Protein AF-A0A969J067-F1 (afdb_monomer)

Mean predicted aligned error: 9.71 Å

pLDDT: mean 77.67, std 13.44, range [38.97, 92.38]

Radius of gyration: 18.09 Å; Cα contacts (8 Å, |Δi|>4): 118; chains: 1; bounding box: 42×33×44 Å

Structure (mmCIF, N/CA/C/O backbone):
data_AF-A0A969J067-F1
#
_entry.id   AF-A0A969J067-F1
#
loop_
_atom_site.group_PDB
_atom_site.id
_atom_site.type_symbol
_atom_site.label_atom_id
_atom_site.label_alt_id
_atom_site.label_comp_id
_atom_site.label_asym_id
_atom_site.label_entity_id
_atom_site.label_seq_id
_atom_site.pdbx_PDB_ins_code
_atom_site.Cartn_x
_atom_site.Cartn_y
_atom_site.Cartn_z
_atom_site.occupancy
_atom_site.B_iso_or_equiv
_atom_site.auth_seq_id
_atom_site.auth_comp_id
_atom_site.auth_asym_id
_atom_site.auth_atom_id
_atom_site.pdbx_PDB_model_num
ATOM 1 N N . MET A 1 1 ? -6.610 -6.134 19.483 1.00 38.97 1 MET A N 1
ATOM 2 C CA . MET A 1 1 ? -5.702 -5.116 18.894 1.00 38.97 1 MET A CA 1
ATOM 3 C C . MET A 1 1 ? -4.651 -5.746 17.961 1.00 38.97 1 MET A C 1
ATOM 5 O O . MET A 1 1 ? -3.486 -5.380 18.015 1.00 38.97 1 MET A O 1
ATOM 9 N N . ALA A 1 2 ? -5.045 -6.680 17.086 1.00 40.66 2 ALA A N 1
ATOM 10 C CA . ALA A 1 2 ? -4.183 -7.232 16.025 1.00 40.66 2 ALA A CA 1
ATOM 11 C C . ALA A 1 2 ? -4.715 -6.904 14.611 1.00 40.66 2 ALA A C 1
ATOM 13 O O . ALA A 1 2 ? -3.969 -6.991 13.638 1.00 40.66 2 ALA A O 1
ATOM 14 N N . SER A 1 3 ? -5.971 -6.447 14.520 1.00 51.94 3 SER A N 1
ATOM 15 C CA . SER A 1 3 ? -6.693 -6.082 13.296 1.00 51.94 3 SER A CA 1
ATOM 16 C C . SER A 1 3 ? -6.077 -4.899 12.526 1.00 51.94 3 SER A C 1
ATOM 18 O O . SER A 1 3 ? -6.197 -4.835 11.308 1.00 51.94 3 SER A O 1
ATOM 20 N N . SER A 1 4 ? -5.294 -4.023 13.174 1.00 72.38 4 SER A N 1
ATOM 21 C CA . SER A 1 4 ? -4.800 -2.780 12.553 1.00 72.38 4 SER A CA 1
ATOM 22 C C . SER A 1 4 ? -3.612 -2.927 11.590 1.00 72.38 4 SER A C 1
ATOM 24 O O . SER A 1 4 ? -3.395 -2.046 10.759 1.00 72.38 4 SER A O 1
ATOM 26 N N . LEU A 1 5 ? -2.810 -3.999 11.658 1.00 87.06 5 LEU A N 1
ATOM 27 C CA . LEU A 1 5 ? -1.565 -4.075 10.874 1.00 87.06 5 LEU A CA 1
ATOM 28 C C . LEU A 1 5 ? -1.839 -4.233 9.373 1.00 87.06 5 LEU A C 1
ATOM 30 O O . LEU A 1 5 ? -1.300 -3.480 8.562 1.00 87.06 5 LEU A O 1
ATOM 34 N N . TYR A 1 6 ? -2.637 -5.232 8.993 1.00 90.50 6 TYR A N 1
ATOM 35 C CA . TYR A 1 6 ? -2.898 -5.517 7.582 1.00 90.50 6 TYR A CA 1
ATOM 36 C C . TYR A 1 6 ? -3.808 -4.471 6.947 1.00 90.50 6 TYR A C 1
ATOM 38 O O . TYR A 1 6 ? -3.572 -4.105 5.801 1.00 90.50 6 TYR A O 1
ATOM 46 N N . GLN A 1 7 ? -4.740 -3.895 7.708 1.00 90.31 7 GLN A N 1
ATOM 47 C CA . GLN A 1 7 ? -5.528 -2.742 7.271 1.00 90.31 7 GLN A CA 1
ATOM 48 C C . GLN A 1 7 ? -4.633 -1.527 6.975 1.00 90.31 7 GLN A C 1
ATOM 50 O O . GLN A 1 7 ? -4.765 -0.921 5.915 1.00 90.31 7 GLN A O 1
ATOM 55 N N . ARG A 1 8 ? -3.641 -1.222 7.829 1.00 90.19 8 ARG A N 1
ATOM 56 C CA . ARG A 1 8 ? -2.641 -0.167 7.560 1.00 90.19 8 ARG A CA 1
ATOM 57 C C . ARG A 1 8 ? -1.767 -0.473 6.346 1.00 90.19 8 ARG A C 1
ATOM 59 O O . ARG A 1 8 ? -1.506 0.424 5.550 1.00 90.19 8 ARG A O 1
ATOM 66 N N . LYS A 1 9 ? -1.321 -1.725 6.181 1.00 90.75 9 LYS A N 1
ATOM 67 C CA . LYS A 1 9 ? -0.549 -2.155 4.999 1.00 90.75 9 LYS A CA 1
ATOM 68 C C . LYS A 1 9 ? -1.357 -2.007 3.712 1.00 90.75 9 LYS A C 1
ATOM 70 O O . LYS A 1 9 ? -0.833 -1.506 2.723 1.00 90.75 9 LYS A O 1
ATOM 75 N N . LEU A 1 10 ? -2.616 -2.433 3.735 1.00 90.31 10 LEU A N 1
ATOM 76 C CA . LEU A 1 10 ? -3.529 -2.339 2.603 1.00 90.31 10 LEU A CA 1
ATOM 77 C C . LEU A 1 10 ? -3.852 -0.876 2.273 1.00 90.31 10 LEU A C 1
ATOM 79 O O . LEU A 1 10 ? -3.786 -0.491 1.111 1.00 90.31 10 LEU A O 1
ATOM 83 N N . TYR A 1 11 ? -4.099 -0.047 3.291 1.00 90.88 11 TYR A N 1
ATOM 84 C CA . TYR A 1 11 ? -4.272 1.397 3.131 1.00 90.88 11 TYR A CA 1
ATOM 85 C C . TYR A 1 11 ? -3.049 2.029 2.466 1.00 90.88 11 TYR A C 1
ATOM 87 O O . TYR A 1 11 ? -3.180 2.670 1.430 1.00 90.88 11 TYR A O 1
ATOM 95 N N . ALA A 1 12 ? -1.848 1.774 2.993 1.00 89.69 12 ALA A N 1
ATOM 96 C CA . ALA A 1 12 ? -0.598 2.295 2.439 1.00 89.69 12 ALA A CA 1
ATOM 97 C C . ALA A 1 12 ? -0.348 1.851 0.985 1.00 89.69 12 ALA A C 1
ATOM 99 O O . ALA A 1 12 ? 0.200 2.618 0.198 1.00 89.69 12 ALA A O 1
ATOM 100 N N . LEU A 1 13 ? -0.755 0.628 0.626 1.00 88.12 13 LEU A N 1
ATOM 101 C CA . LEU A 1 13 ? -0.627 0.094 -0.731 1.00 88.12 13 LEU A CA 1
ATOM 102 C C . LEU A 1 13 ? -1.584 0.781 -1.722 1.00 88.12 13 LEU A C 1
ATOM 104 O O . LEU A 1 13 ? -1.207 1.020 -2.868 1.00 88.12 13 LEU A O 1
ATOM 108 N N . LEU A 1 14 ? -2.817 1.075 -1.300 1.00 86.62 14 LEU A N 1
ATOM 109 C CA . LEU A 1 14 ? -3.885 1.559 -2.183 1.00 86.62 14 LEU A CA 1
ATOM 110 C C . LEU A 1 14 ? -4.012 3.092 -2.225 1.00 86.62 14 LEU A C 1
ATOM 112 O O . LEU A 1 14 ? -4.423 3.632 -3.255 1.00 86.62 14 LEU A O 1
ATOM 116 N N . GLN A 1 15 ? -3.637 3.794 -1.152 1.00 85.06 15 GLN A N 1
ATOM 117 C CA . GLN A 1 15 ? -3.774 5.251 -1.000 1.00 85.06 15 GLN A CA 1
ATOM 118 C C . GLN A 1 15 ? -3.172 6.064 -2.168 1.00 85.06 15 GLN A C 1
ATOM 120 O O . GLN A 1 15 ? -3.835 6.998 -2.613 1.00 85.06 15 GLN A O 1
ATOM 125 N N . PRO A 1 16 ? -1.992 5.744 -2.736 1.00 74.94 16 PRO A N 1
ATOM 126 C CA . PRO A 1 16 ? -1.387 6.606 -3.758 1.00 74.94 16 PRO A CA 1
ATOM 127 C C . PRO A 1 16 ? -2.055 6.538 -5.138 1.00 74.94 16 PRO A C 1
ATOM 129 O O . PRO A 1 16 ? -1.866 7.439 -5.954 1.00 74.94 16 PRO A O 1
ATOM 132 N N . HIS A 1 17 ? -2.802 5.467 -5.425 1.00 68.06 17 HIS A N 1
ATOM 133 C CA . HIS A 1 17 ? -3.237 5.154 -6.792 1.00 68.06 17 HIS A CA 1
ATOM 134 C C . HIS A 1 17 ? -4.731 4.846 -6.923 1.00 68.06 17 HIS A C 1
ATOM 136 O O . HIS A 1 17 ? -5.297 5.110 -7.977 1.00 68.06 17 HIS A O 1
ATOM 142 N N . ASN A 1 18 ? -5.384 4.326 -5.877 1.00 71.75 18 ASN A N 1
ATOM 143 C CA . ASN A 1 18 ? -6.732 3.759 -5.970 1.00 71.75 18 ASN A CA 1
ATOM 144 C C . ASN A 1 18 ? -7.594 4.079 -4.734 1.00 71.75 18 ASN A C 1
ATOM 146 O O . ASN A 1 18 ? -8.186 3.187 -4.125 1.00 71.75 18 ASN A O 1
ATOM 150 N N . HIS A 1 19 ? -7.722 5.365 -4.379 1.00 73.12 19 HIS A N 1
ATOM 151 C CA . HIS A 1 19 ? -8.595 5.824 -3.276 1.00 73.12 19 HIS A CA 1
ATOM 152 C C . HIS A 1 19 ? -10.037 5.314 -3.385 1.00 73.12 19 HIS A C 1
ATOM 154 O O . HIS A 1 19 ? -10.680 5.028 -2.380 1.00 73.12 19 HIS A O 1
ATOM 160 N N . GLN A 1 20 ? -10.543 5.152 -4.609 1.00 76.88 20 GLN A N 1
ATOM 161 C CA . GLN A 1 20 ? -11.899 4.659 -4.852 1.00 76.88 20 GLN A CA 1
ATOM 162 C C . GLN A 1 20 ? -12.114 3.216 -4.375 1.00 76.88 20 GLN A C 1
ATOM 164 O O . GLN A 1 20 ? -13.243 2.864 -4.040 1.00 76.88 20 GLN A O 1
ATOM 169 N N . TRP A 1 21 ? -11.065 2.390 -4.332 1.00 81.44 21 TRP A N 1
ATOM 170 C CA . TRP A 1 21 ? -11.162 0.993 -3.901 1.00 81.44 21 TRP A CA 1
ATOM 171 C C . TRP A 1 21 ? -11.215 0.854 -2.383 1.00 81.44 21 TRP A C 1
ATOM 173 O O . TRP A 1 21 ? -11.807 -0.098 -1.890 1.00 81.44 21 TRP A O 1
ATOM 183 N N . LEU A 1 22 ? -10.670 1.816 -1.631 1.00 85.12 22 LEU A N 1
ATOM 184 C CA . LEU A 1 22 ? -10.691 1.786 -0.166 1.00 85.12 22 LEU A CA 1
ATOM 185 C C . LEU A 1 22 ? -12.121 1.723 0.386 1.00 85.12 22 LEU A C 1
ATOM 187 O O . LEU A 1 22 ? -12.386 0.974 1.317 1.00 85.12 22 LEU A O 1
ATOM 191 N N . ASN A 1 23 ? -13.056 2.445 -0.236 1.00 83.75 23 ASN A N 1
ATOM 192 C CA . ASN A 1 23 ? -14.463 2.464 0.178 1.00 83.75 23 ASN A CA 1
ATOM 193 C C . ASN A 1 23 ? -15.265 1.230 -0.267 1.00 83.75 23 ASN A C 1
ATOM 195 O O . ASN A 1 23 ? -16.431 1.112 0.095 1.00 83.75 23 ASN A O 1
ATOM 199 N N . GLN A 1 24 ? -14.679 0.351 -1.082 1.00 86.12 24 GLN A N 1
ATOM 200 C CA . GLN A 1 24 ? -15.369 -0.805 -1.660 1.00 86.12 24 GLN A CA 1
ATOM 201 C C . GLN A 1 24 ? -15.023 -2.117 -0.949 1.00 86.12 24 GLN A C 1
ATOM 203 O O . GLN A 1 24 ? -15.637 -3.128 -1.251 1.00 86.12 24 GLN A O 1
ATOM 208 N N . LEU A 1 25 ? -14.045 -2.127 -0.038 1.00 88.50 25 LEU A N 1
ATOM 209 C CA . LEU A 1 25 ? -13.564 -3.345 0.614 1.00 88.50 25 LEU A CA 1
ATOM 210 C C . LEU A 1 25 ? -14.162 -3.492 2.018 1.00 88.50 25 LEU A C 1
ATOM 212 O O . LEU A 1 25 ? -13.899 -2.674 2.905 1.00 88.50 25 LEU A O 1
ATOM 216 N N . ASP A 1 26 ? -14.893 -4.582 2.242 1.00 89.06 26 ASP A N 1
ATOM 217 C CA . ASP A 1 26 ? -15.556 -4.876 3.516 1.00 89.06 26 ASP A CA 1
ATOM 218 C C . ASP A 1 26 ? -14.556 -5.150 4.656 1.00 89.06 26 ASP A C 1
ATOM 220 O O . ASP A 1 26 ? -14.887 -4.963 5.825 1.00 89.06 26 ASP A O 1
ATOM 224 N N . CYS A 1 27 ? -13.294 -5.489 4.353 1.00 88.31 27 CYS A N 1
ATOM 225 C CA . CYS A 1 27 ? -12.235 -5.666 5.358 1.00 88.31 27 CYS A CA 1
ATOM 226 C C . CYS A 1 27 ? -11.843 -4.388 6.128 1.00 88.31 27 CYS A C 1
ATOM 228 O O . CYS A 1 27 ? -11.021 -4.454 7.048 1.00 88.31 27 CYS A O 1
ATOM 230 N N . PHE A 1 28 ? -12.373 -3.221 5.746 1.00 89.12 28 PHE A N 1
ATOM 231 C CA . PHE A 1 28 ? -12.233 -1.969 6.501 1.00 89.12 28 PHE A CA 1
ATOM 232 C C . PHE A 1 28 ? -13.407 -1.688 7.452 1.00 89.12 28 PHE A C 1
ATOM 234 O O . PHE A 1 28 ? -13.378 -0.695 8.183 1.00 89.12 28 PHE A O 1
ATOM 241 N N . GLN A 1 29 ? -14.429 -2.540 7.479 1.00 85.31 29 GLN A N 1
ATOM 242 C CA . GLN A 1 29 ? -15.459 -2.481 8.513 1.00 85.31 29 GLN A CA 1
ATOM 243 C C . GLN A 1 29 ? -14.892 -3.022 9.837 1.00 85.31 29 GLN A C 1
ATOM 245 O O . GLN A 1 29 ? -14.066 -3.939 9.844 1.00 85.31 29 GLN A O 1
ATOM 250 N N . ASP A 1 30 ? -15.297 -2.439 10.965 1.00 69.38 30 ASP A N 1
ATOM 251 C CA . ASP A 1 30 ? -14.886 -2.900 12.293 1.00 69.38 30 ASP A CA 1
ATOM 252 C C . ASP A 1 30 ? -15.469 -4.296 12.568 1.00 69.38 30 ASP A C 1
ATOM 254 O O . ASP A 1 30 ? -16.673 -4.532 12.438 1.00 69.38 30 ASP A O 1
ATOM 258 N N . GLU A 1 31 ? -14.605 -5.225 12.986 1.00 64.81 31 GLU A N 1
ATOM 259 C CA . GLU A 1 31 ? -14.957 -6.608 13.332 1.00 64.81 31 GLU A CA 1
ATOM 260 C C . GLU A 1 31 ? -16.041 -6.690 14.422 1.00 64.81 31 GLU A C 1
ATOM 262 O O . GLU A 1 31 ? -16.802 -7.659 14.467 1.00 64.81 31 GLU A O 1
ATOM 267 N N . ASN A 1 32 ? -16.130 -5.678 15.292 1.00 66.38 32 ASN A N 1
ATOM 268 C CA . ASN A 1 32 ? -17.067 -5.640 16.418 1.00 66.38 32 ASN A CA 1
ATOM 269 C C . ASN A 1 32 ? -18.358 -4.877 16.107 1.00 66.38 32 ASN A C 1
ATOM 271 O O . ASN A 1 32 ? -19.347 -5.033 16.825 1.00 66.38 32 ASN A O 1
ATOM 275 N N . ASN A 1 33 ? -18.359 -4.047 15.063 1.00 66.94 33 ASN A N 1
ATOM 276 C CA . ASN A 1 33 ? -19.523 -3.277 14.650 1.00 66.94 33 ASN A CA 1
ATOM 277 C C . ASN A 1 33 ? -19.414 -2.914 13.164 1.00 66.94 33 ASN A C 1
ATOM 279 O O . ASN A 1 33 ? -18.727 -1.961 12.796 1.00 66.94 33 ASN A O 1
ATOM 283 N N . ARG A 1 34 ? -20.160 -3.648 12.328 1.00 62.62 34 ARG A N 1
ATOM 284 C CA . ARG A 1 34 ? -20.183 -3.478 10.866 1.00 62.62 34 ARG A CA 1
ATOM 285 C C . ARG A 1 34 ? -20.634 -2.087 10.404 1.00 62.62 34 ARG A C 1
ATOM 287 O O . ARG A 1 34 ? -20.344 -1.716 9.273 1.00 62.62 34 ARG A O 1
ATOM 294 N N . ASP A 1 35 ? -21.275 -1.303 11.274 1.00 60.88 35 ASP A N 1
ATOM 295 C CA . ASP A 1 35 ? -21.670 0.080 10.973 1.00 60.88 35 ASP A CA 1
ATOM 296 C C . ASP A 1 35 ? -20.520 1.089 11.160 1.00 60.88 35 ASP A C 1
ATOM 298 O O . ASP A 1 35 ? -20.645 2.262 10.802 1.00 60.88 35 ASP A O 1
ATOM 302 N N . THR A 1 36 ? -19.383 0.655 11.711 1.00 72.06 36 THR A N 1
ATOM 303 C CA . THR A 1 36 ? -18.201 1.496 11.942 1.00 72.06 36 THR A CA 1
ATOM 304 C C . THR A 1 36 ? -17.118 1.178 10.923 1.00 72.06 36 THR A C 1
ATOM 306 O O . THR A 1 36 ? -16.660 0.046 10.804 1.00 72.06 36 THR A O 1
ATOM 309 N N . ASN A 1 37 ? -16.687 2.202 10.192 1.00 81.81 37 ASN A N 1
ATOM 310 C CA . ASN A 1 37 ? -15.623 2.113 9.200 1.00 81.81 37 ASN A CA 1
ATOM 311 C C . ASN A 1 37 ? -14.304 2.617 9.810 1.00 81.81 37 ASN A C 1
ATOM 313 O O . ASN A 1 37 ? -14.279 3.703 10.390 1.00 81.81 37 ASN A O 1
ATOM 317 N N . ILE A 1 38 ? -13.214 1.857 9.661 1.00 87.12 38 ILE A N 1
ATOM 318 C CA . ILE A 1 38 ? -11.893 2.208 10.209 1.00 87.12 38 ILE A CA 1
ATOM 319 C C . ILE A 1 38 ? -11.096 3.184 9.324 1.00 87.12 38 ILE A C 1
ATOM 321 O O . ILE A 1 38 ? -10.067 3.710 9.750 1.00 87.12 38 ILE A O 1
ATOM 325 N N . LEU A 1 39 ? -11.554 3.478 8.103 1.00 88.56 39 LEU A N 1
ATOM 326 C CA . LEU A 1 39 ? -10.865 4.384 7.174 1.00 88.56 39 LEU A CA 1
ATOM 327 C C . LEU A 1 39 ? -10.521 5.762 7.772 1.00 88.56 39 LEU A C 1
ATOM 329 O O . LEU A 1 39 ? -9.393 6.201 7.555 1.00 88.56 39 LEU A O 1
ATOM 333 N N . PRO A 1 40 ? -11.387 6.440 8.557 1.00 88.94 40 PRO A N 1
ATOM 334 C CA . PRO A 1 40 ? -11.020 7.705 9.197 1.00 88.94 40 PRO A CA 1
ATOM 335 C C . PRO A 1 40 ? -9.865 7.559 10.196 1.00 88.94 40 PRO A C 1
ATOM 337 O O . PRO A 1 40 ? -9.016 8.442 10.297 1.00 88.94 40 PRO A O 1
ATOM 340 N N . GLU A 1 41 ? -9.797 6.443 10.929 1.00 88.38 41 GLU A N 1
ATOM 341 C CA . GLU A 1 41 ? -8.673 6.162 11.830 1.00 88.38 41 GLU A CA 1
ATOM 342 C C . GLU A 1 41 ? -7.381 5.933 11.038 1.00 88.38 41 GLU A C 1
ATOM 344 O O . GLU A 1 41 ? -6.321 6.430 11.420 1.00 88.38 41 GLU A O 1
ATOM 349 N N . LEU A 1 42 ? -7.464 5.218 9.914 1.00 89.12 42 LEU A N 1
ATOM 350 C CA . LEU A 1 42 ? -6.322 4.967 9.035 1.00 89.12 42 LEU A CA 1
ATOM 351 C C . LEU A 1 42 ? -5.823 6.243 8.356 1.00 89.12 42 LEU A C 1
ATOM 353 O O . LEU A 1 42 ? -4.611 6.439 8.274 1.00 89.12 42 LEU A O 1
ATOM 357 N N . ASP A 1 43 ? -6.723 7.124 7.922 1.00 89.38 43 ASP A N 1
ATOM 358 C CA . ASP A 1 43 ? -6.348 8.415 7.351 1.00 89.38 43 ASP A CA 1
ATOM 359 C C . ASP A 1 43 ? -5.690 9.315 8.403 1.00 89.38 43 ASP A C 1
ATOM 361 O O . ASP A 1 43 ? -4.604 9.853 8.177 1.00 89.38 43 ASP A O 1
ATOM 365 N N . ASN A 1 44 ? -6.263 9.373 9.609 1.00 89.25 44 ASN A N 1
ATOM 366 C CA . ASN A 1 44 ? -5.637 10.051 10.740 1.00 89.25 44 ASN A CA 1
ATOM 367 C C . ASN A 1 44 ? -4.253 9.471 11.043 1.00 89.25 44 ASN A C 1
ATOM 369 O O . ASN A 1 44 ? -3.309 10.226 11.237 1.00 89.25 44 ASN A O 1
ATOM 373 N N . TRP A 1 45 ? -4.094 8.146 11.046 1.00 88.00 45 TRP A N 1
ATOM 374 C CA . TRP A 1 45 ? -2.792 7.506 11.234 1.00 88.00 45 TRP A CA 1
ATOM 375 C C . TRP A 1 45 ? -1.800 7.859 10.117 1.00 88.00 45 TRP A C 1
ATOM 377 O O . TRP A 1 45 ? -0.635 8.132 10.406 1.00 88.00 45 TRP A O 1
ATOM 387 N N . TRP A 1 46 ? -2.230 7.869 8.857 1.00 89.25 46 TRP A N 1
ATOM 388 C CA . TRP A 1 46 ? -1.380 8.189 7.708 1.00 89.25 46 TRP A CA 1
ATOM 389 C C . TRP A 1 46 ? -0.885 9.639 7.742 1.00 89.25 46 TRP A C 1
ATOM 391 O O . TRP A 1 46 ? 0.284 9.908 7.437 1.00 89.25 46 TRP A O 1
ATOM 401 N N . ASN A 1 47 ? -1.766 10.547 8.169 1.00 89.31 47 ASN A N 1
ATOM 402 C CA . ASN A 1 47 ? -1.527 11.986 8.242 1.00 89.31 47 ASN A CA 1
ATOM 403 C C . ASN A 1 47 ? -0.920 12.440 9.584 1.00 89.31 47 ASN A C 1
ATOM 405 O O . ASN A 1 47 ? -0.363 13.534 9.674 1.00 89.31 47 ASN A O 1
ATOM 409 N N . ALA A 1 48 ? -0.980 11.608 10.625 1.00 86.00 48 ALA A N 1
ATOM 410 C CA . ALA A 1 48 ? -0.375 11.893 11.917 1.00 86.00 48 ALA A CA 1
ATOM 411 C C . ALA A 1 48 ? 1.151 11.765 11.872 1.00 86.00 48 ALA A C 1
ATOM 413 O O . ALA A 1 48 ? 1.721 10.904 11.194 1.00 86.00 48 ALA A O 1
ATOM 414 N N . SER A 1 49 ? 1.814 12.593 12.680 1.00 77.31 49 SER A N 1
ATOM 415 C CA . SER A 1 49 ? 3.226 12.413 12.999 1.00 77.31 49 SER A CA 1
ATOM 416 C C . SER A 1 49 ? 3.379 11.207 13.930 1.00 77.31 49 SER A C 1
ATOM 418 O O . SER A 1 49 ? 3.092 11.286 15.124 1.00 77.31 49 SER A O 1
ATOM 420 N N . GLY A 1 50 ? 3.777 10.060 13.375 1.00 65.56 50 GLY A N 1
ATOM 421 C CA . GLY A 1 50 ? 3.965 8.826 14.143 1.00 65.56 50 GLY A CA 1
ATOM 422 C C . GLY A 1 50 ? 5.319 8.718 14.843 1.00 65.56 50 GLY A C 1
ATOM 423 O O . GLY A 1 50 ? 5.542 7.746 15.563 1.00 65.56 50 GLY A O 1
ATOM 424 N N . ASN A 1 51 ? 6.226 9.681 14.648 1.00 64.50 51 ASN A N 1
ATOM 425 C CA . ASN A 1 51 ? 7.568 9.648 15.219 1.00 64.50 51 ASN A CA 1
ATOM 426 C C . ASN A 1 51 ? 7.883 10.974 15.939 1.00 64.50 51 ASN A C 1
ATOM 428 O O . ASN A 1 51 ? 7.962 12.007 15.283 1.00 64.50 51 ASN A O 1
ATOM 432 N N . PRO A 1 52 ? 8.145 10.976 17.257 1.00 62.81 52 PRO A N 1
ATOM 433 C CA . PRO A 1 52 ? 8.500 12.201 17.977 1.00 62.81 52 PRO A CA 1
ATOM 434 C C . PRO A 1 52 ? 9.788 12.877 17.471 1.00 62.81 52 PRO A C 1
ATOM 436 O O . PRO A 1 52 ? 9.992 14.061 17.723 1.00 62.81 52 PRO A O 1
ATOM 439 N N . LEU A 1 53 ? 10.644 12.152 16.743 1.00 66.06 53 LEU A N 1
ATOM 440 C CA . LEU A 1 53 ? 11.874 12.672 16.135 1.00 66.06 53 LEU A CA 1
ATOM 441 C C . LEU A 1 53 ? 11.663 13.257 14.733 1.00 66.06 53 LEU A C 1
ATOM 443 O O . LEU A 1 53 ? 12.514 13.992 14.242 1.00 66.06 53 LEU A O 1
ATOM 447 N N . SER A 1 54 ? 10.551 12.929 14.080 1.00 64.25 54 SER A N 1
ATOM 448 C CA . SER A 1 54 ? 10.244 13.359 12.721 1.00 64.25 54 SER A CA 1
ATOM 449 C C . SER A 1 54 ? 8.865 14.002 12.727 1.00 64.25 54 SER A C 1
ATOM 451 O O . SER A 1 54 ? 7.853 13.320 12.815 1.00 64.25 54 SER A O 1
ATOM 453 N N . GLN A 1 55 ? 8.814 15.329 12.602 1.00 78.62 55 GLN A N 1
ATOM 454 C CA . GLN A 1 55 ? 7.569 16.114 12.586 1.00 78.62 55 GLN A CA 1
ATOM 455 C C . GLN A 1 55 ? 6.698 15.870 11.336 1.00 78.62 55 GLN A C 1
ATOM 457 O O . GLN A 1 55 ? 5.758 16.616 11.070 1.00 78.62 55 GLN A O 1
ATOM 462 N N . LEU A 1 56 ? 7.024 14.856 10.537 1.00 82.75 56 LEU A N 1
ATOM 463 C CA . LEU A 1 56 ? 6.372 14.558 9.276 1.00 82.75 56 LEU A CA 1
ATOM 464 C C . LEU A 1 56 ? 5.282 13.498 9.465 1.00 82.75 56 LEU A C 1
ATOM 466 O O . LEU A 1 56 ? 5.493 12.539 10.213 1.00 82.75 56 LEU A O 1
ATOM 470 N N . PRO A 1 57 ? 4.163 13.607 8.731 1.00 87.38 57 PRO A N 1
ATOM 471 C CA . PRO A 1 57 ? 3.180 12.537 8.616 1.00 87.38 57 PRO A CA 1
ATOM 472 C C . PRO A 1 57 ? 3.805 11.195 8.221 1.00 87.38 57 PRO A C 1
ATOM 474 O O . PRO A 1 57 ? 4.749 11.171 7.427 1.00 87.38 57 PRO A O 1
ATOM 477 N N . ASN A 1 58 ? 3.248 10.079 8.697 1.00 86.00 58 ASN A N 1
ATOM 478 C CA . ASN A 1 58 ? 3.732 8.729 8.367 1.00 86.00 58 ASN A CA 1
ATOM 479 C C . ASN A 1 58 ? 3.837 8.490 6.852 1.00 86.00 58 ASN A C 1
ATOM 481 O O . ASN A 1 58 ? 4.866 8.011 6.372 1.00 86.00 58 ASN A O 1
ATOM 485 N N . GLY A 1 59 ? 2.816 8.887 6.085 1.00 85.50 59 GLY A N 1
ATOM 486 C CA . GLY A 1 59 ? 2.842 8.769 4.625 1.00 85.50 59 GLY A CA 1
ATOM 487 C C . GLY A 1 59 ? 3.958 9.586 3.970 1.00 85.50 59 GLY A C 1
ATOM 488 O O . GLY A 1 59 ? 4.623 9.115 3.046 1.00 85.50 59 GLY A O 1
ATOM 489 N N . LYS A 1 60 ? 4.219 10.791 4.490 1.00 86.88 60 LYS A N 1
ATOM 490 C CA . LYS A 1 60 ? 5.262 11.686 3.974 1.00 86.88 60 LYS A CA 1
ATOM 491 C C . LYS A 1 60 ? 6.666 11.177 4.295 1.00 86.88 60 LYS A C 1
ATOM 493 O O . LYS A 1 60 ? 7.540 11.257 3.443 1.00 86.88 60 LYS A O 1
ATOM 498 N N . GLN A 1 61 ? 6.873 10.591 5.474 1.00 87.69 61 GLN A N 1
ATOM 499 C CA . GLN A 1 61 ? 8.151 9.963 5.822 1.00 87.69 61 GLN A CA 1
ATOM 500 C C . GLN A 1 61 ? 8.519 8.850 4.836 1.00 87.69 61 GLN A C 1
ATOM 502 O O . GLN A 1 61 ? 9.655 8.788 4.380 1.00 87.69 61 GLN A O 1
ATOM 507 N N . ILE A 1 62 ? 7.560 7.993 4.467 1.00 86.06 62 ILE A N 1
ATOM 508 C CA . ILE A 1 62 ? 7.799 6.909 3.502 1.00 86.06 62 ILE A CA 1
ATOM 509 C C . ILE A 1 62 ? 8.200 7.479 2.136 1.00 86.06 62 ILE A C 1
ATOM 511 O O . ILE A 1 62 ? 9.140 6.981 1.517 1.00 86.06 62 ILE A O 1
ATOM 515 N N . GLN A 1 63 ? 7.527 8.540 1.686 1.00 86.25 63 GLN A N 1
ATOM 516 C CA . GLN A 1 63 ? 7.868 9.222 0.437 1.00 86.25 63 GLN A CA 1
ATOM 517 C C . GLN A 1 63 ? 9.263 9.853 0.490 1.00 86.25 63 GLN A C 1
ATOM 519 O O . GLN A 1 63 ? 10.034 9.689 -0.452 1.00 86.25 63 GLN A O 1
ATOM 524 N N . GLU A 1 64 ? 9.619 10.518 1.592 1.00 88.25 64 GLU A N 1
ATOM 525 C CA . GLU 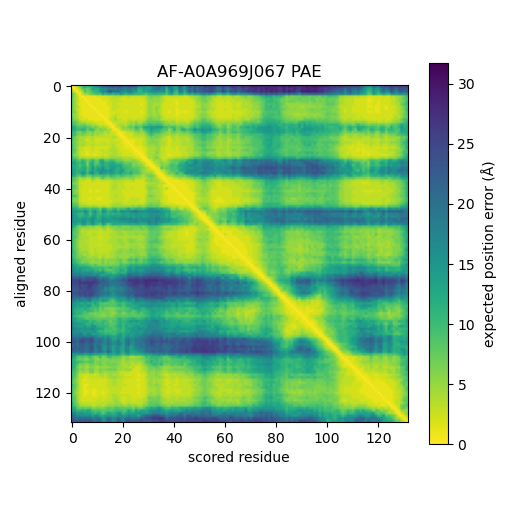A 1 64 ? 10.951 11.103 1.762 1.00 88.25 64 GLU A CA 1
ATOM 526 C C . GLU A 1 64 ? 12.044 10.026 1.768 1.00 88.25 64 GLU A C 1
ATOM 528 O O . GLU A 1 64 ? 13.042 10.174 1.061 1.00 88.25 64 GLU A O 1
ATOM 533 N N . ILE A 1 65 ? 11.826 8.899 2.458 1.00 87.94 65 ILE A N 1
A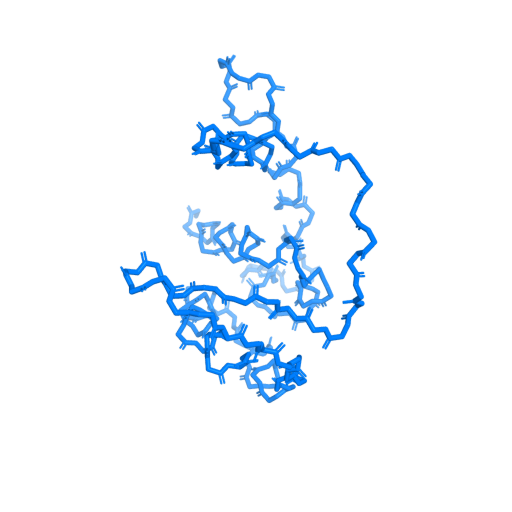TOM 534 C CA . ILE A 1 65 ? 12.735 7.743 2.421 1.00 87.94 65 ILE A CA 1
ATOM 535 C C . ILE A 1 65 ? 12.889 7.221 0.989 1.00 87.94 65 ILE A C 1
ATOM 537 O O . ILE A 1 65 ? 14.018 7.008 0.548 1.00 87.94 65 ILE A O 1
ATOM 541 N N . ALA A 1 66 ? 11.794 7.047 0.245 1.00 86.88 66 ALA A N 1
ATOM 542 C CA . ALA A 1 66 ? 11.863 6.590 -1.143 1.00 86.88 66 ALA A CA 1
ATOM 543 C C . ALA A 1 66 ? 12.658 7.577 -2.017 1.00 86.88 66 ALA A C 1
ATOM 545 O O . ALA A 1 66 ? 13.617 7.178 -2.681 1.00 86.88 66 ALA A O 1
ATOM 546 N N . SER A 1 67 ? 12.340 8.872 -1.926 1.00 87.44 67 SER A N 1
ATOM 547 C CA . SER A 1 67 ? 13.013 9.930 -2.691 1.00 87.44 67 SER A CA 1
ATOM 548 C C . SER A 1 67 ? 14.487 10.119 -2.316 1.00 87.44 67 SER A C 1
ATOM 550 O O . SER A 1 67 ? 15.284 10.560 -3.137 1.00 87.44 67 SER A O 1
ATOM 552 N N . SER A 1 68 ? 14.901 9.718 -1.107 1.00 89.75 68 SER A N 1
ATOM 553 C CA . SER A 1 68 ? 16.311 9.777 -0.690 1.00 89.75 68 SER A CA 1
ATOM 554 C C . SER A 1 68 ? 17.226 8.850 -1.502 1.00 89.75 68 SER A C 1
ATOM 556 O O . SER A 1 68 ? 18.447 9.017 -1.492 1.00 89.75 68 SER A O 1
ATOM 558 N N . SER A 1 69 ? 16.646 7.877 -2.214 1.00 90.31 69 SER A N 1
ATOM 559 C CA . SER A 1 69 ? 17.370 6.992 -3.128 1.00 90.31 69 SER A CA 1
ATOM 560 C C . SER A 1 69 ? 17.485 7.543 -4.554 1.00 90.31 69 SER A C 1
ATOM 562 O O . SER A 1 69 ? 18.284 7.025 -5.345 1.00 90.31 69 SER A O 1
ATOM 564 N N . ASP A 1 70 ? 16.749 8.610 -4.877 1.00 88.00 70 ASP A N 1
ATOM 565 C CA . ASP A 1 70 ? 16.766 9.209 -6.203 1.00 88.00 70 ASP A CA 1
ATOM 566 C C . ASP A 1 70 ? 18.107 9.903 -6.459 1.00 88.00 70 ASP A C 1
ATOM 568 O O . ASP A 1 70 ? 18.607 10.704 -5.671 1.00 88.00 70 ASP A O 1
ATOM 572 N N . ARG A 1 71 ? 18.706 9.604 -7.614 1.00 87.62 71 ARG A N 1
ATOM 573 C CA . ARG A 1 71 ? 19.949 10.242 -8.088 1.00 87.62 71 ARG A CA 1
ATOM 574 C C . ARG A 1 71 ? 19.702 11.211 -9.240 1.00 87.62 71 ARG A C 1
ATOM 576 O O . ARG A 1 71 ? 20.603 11.481 -10.032 1.00 87.62 71 ARG A O 1
ATOM 583 N N . VAL A 1 72 ? 18.468 11.687 -9.366 1.00 84.62 72 VAL A N 1
ATOM 584 C CA . VAL A 1 72 ? 18.013 12.526 -10.474 1.00 84.62 72 VAL A CA 1
ATOM 585 C C . VAL A 1 72 ? 17.364 13.792 -9.935 1.00 84.62 72 VAL A C 1
ATOM 587 O O . VAL A 1 72 ? 16.602 13.749 -8.978 1.00 84.62 72 VAL A O 1
ATOM 590 N N . ASN A 1 73 ? 17.648 14.923 -10.577 1.00 82.44 73 ASN A N 1
ATOM 591 C CA . ASN A 1 73 ? 16.929 16.171 -10.353 1.00 82.44 73 ASN A CA 1
ATOM 592 C C . ASN A 1 73 ? 16.056 16.414 -11.582 1.00 82.44 73 ASN A C 1
ATOM 594 O O . ASN A 1 73 ? 16.577 16.646 -12.674 1.00 82.44 73 ASN A O 1
ATOM 598 N N . LEU A 1 74 ? 14.738 16.304 -11.425 1.00 75.75 74 LEU A N 1
ATOM 599 C CA . LEU A 1 74 ? 13.803 16.533 -12.521 1.00 75.75 74 LEU A CA 1
ATOM 600 C C . LEU A 1 74 ? 13.489 18.027 -12.632 1.00 75.75 74 LEU A C 1
ATOM 602 O O . LEU A 1 74 ? 13.168 18.684 -11.644 1.00 75.75 74 LEU A O 1
ATOM 606 N N . HIS A 1 75 ? 13.552 18.562 -13.850 1.00 77.38 75 HIS A N 1
ATOM 607 C CA . HIS A 1 75 ? 13.014 19.887 -14.138 1.00 77.38 75 HIS A CA 1
ATOM 608 C C . HIS A 1 75 ? 11.508 19.771 -14.439 1.00 77.38 75 HIS A C 1
ATOM 610 O O . HIS A 1 75 ? 11.124 18.841 -15.148 1.00 77.38 75 HIS A O 1
ATOM 616 N N . PRO A 1 76 ? 10.652 20.702 -13.973 1.00 62.09 76 PRO A N 1
ATOM 617 C CA . PRO A 1 76 ? 9.186 20.590 -14.074 1.00 62.09 76 PRO A CA 1
ATOM 618 C C . PRO A 1 76 ? 8.592 20.496 -15.491 1.00 62.09 76 PRO A C 1
ATOM 620 O O . PRO A 1 76 ? 7.394 20.289 -15.636 1.00 62.09 76 PRO A O 1
ATOM 623 N N . ASN A 1 77 ? 9.399 20.643 -16.543 1.00 55.22 77 ASN A N 1
ATOM 624 C CA . ASN A 1 77 ? 8.934 20.736 -17.922 1.00 55.22 77 ASN A CA 1
ATOM 625 C C . ASN A 1 77 ? 9.343 19.500 -18.727 1.00 55.22 77 ASN A C 1
ATOM 627 O O . ASN A 1 77 ? 10.280 19.543 -19.523 1.00 55.22 77 ASN A O 1
ATOM 631 N N . ALA A 1 78 ? 8.610 18.405 -18.551 1.00 58.41 78 ALA A N 1
ATOM 632 C CA . ALA A 1 78 ? 8.595 17.313 -19.513 1.00 58.41 78 ALA A CA 1
ATOM 633 C C . ALA A 1 78 ? 7.146 17.098 -19.955 1.00 58.41 78 ALA A C 1
ATOM 635 O O . ALA A 1 78 ? 6.336 16.549 -19.213 1.00 58.41 78 ALA A O 1
ATOM 636 N N . ASN A 1 79 ? 6.818 17.557 -21.166 1.00 57.88 79 ASN A N 1
ATOM 637 C CA . ASN A 1 79 ? 5.569 17.216 -21.844 1.00 57.88 79 ASN A CA 1
ATOM 638 C C . ASN A 1 79 ? 5.574 15.709 -22.136 1.00 57.88 79 ASN A C 1
ATOM 640 O O . ASN A 1 79 ? 6.000 15.271 -23.204 1.00 57.88 79 ASN A O 1
ATOM 644 N N . LEU A 1 80 ? 5.159 14.907 -21.159 1.00 58.41 80 LEU A N 1
ATOM 645 C CA . LEU A 1 80 ? 4.971 13.473 -21.316 1.00 58.41 80 LEU A CA 1
ATOM 646 C C . LEU A 1 80 ? 3.623 13.246 -22.008 1.00 58.41 80 LEU A C 1
ATOM 648 O O . LEU A 1 80 ? 2.576 13.653 -21.508 1.00 58.41 80 LEU A O 1
ATOM 652 N N . SER A 1 81 ? 3.639 12.613 -23.182 1.00 57.91 81 SER A N 1
ATOM 653 C CA . SER A 1 81 ? 2.414 12.180 -23.857 1.00 57.91 81 SER A CA 1
ATOM 654 C C . SER A 1 81 ? 1.712 11.119 -23.003 1.00 57.91 81 SER A C 1
ATOM 656 O O . SER A 1 81 ? 2.317 10.089 -22.705 1.00 57.91 81 SER A O 1
ATOM 658 N N . ALA A 1 82 ? 0.443 11.337 -22.654 1.00 60.72 82 ALA A N 1
ATOM 659 C CA . ALA A 1 82 ? -0.297 10.539 -21.669 1.00 60.72 82 ALA A CA 1
ATOM 660 C C . ALA A 1 82 ? -0.458 9.036 -21.995 1.00 60.72 82 ALA A C 1
ATOM 662 O O . ALA A 1 82 ? -0.814 8.261 -21.113 1.00 60.72 82 ALA A O 1
ATOM 663 N N . ASN A 1 83 ? -0.185 8.605 -23.233 1.00 60.81 83 ASN A N 1
ATOM 664 C CA . ASN A 1 83 ? -0.580 7.277 -23.721 1.00 60.81 83 ASN A CA 1
ATOM 665 C C . ASN A 1 83 ? 0.578 6.292 -23.955 1.00 60.81 83 ASN A C 1
ATOM 667 O O . ASN A 1 83 ? 0.337 5.153 -24.356 1.00 60.81 83 ASN A O 1
ATOM 671 N N . THR A 1 84 ? 1.827 6.697 -23.718 1.00 62.66 84 THR A N 1
ATOM 672 C CA . THR A 1 84 ? 2.997 5.831 -23.927 1.00 62.66 84 THR A CA 1
ATOM 673 C C . THR A 1 84 ? 4.016 6.029 -22.820 1.00 62.66 84 THR A C 1
ATOM 675 O O . THR A 1 84 ? 4.579 7.113 -22.678 1.00 62.66 84 THR A O 1
ATOM 678 N N . CYS A 1 85 ? 4.271 4.963 -22.058 1.00 73.06 85 CYS A N 1
ATOM 679 C CA . CYS A 1 85 ? 5.288 4.946 -21.015 1.00 73.06 85 CYS A CA 1
ATOM 680 C C . CYS A 1 85 ? 6.555 4.256 -21.553 1.00 73.06 85 CYS A C 1
ATOM 682 O O . CYS A 1 85 ? 6.531 3.042 -21.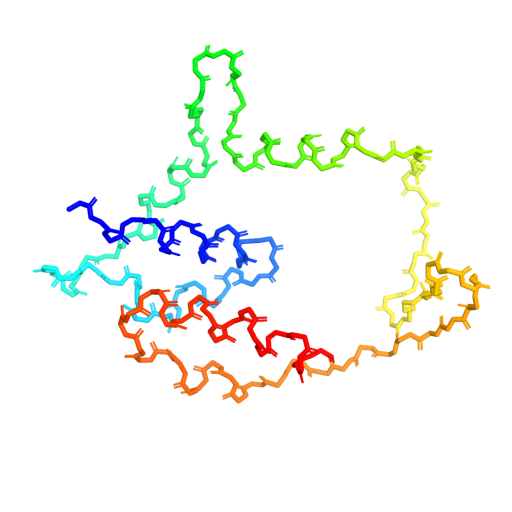800 1.00 73.06 85 CYS A O 1
ATOM 684 N N . PRO A 1 86 ? 7.652 4.998 -21.795 1.00 79.25 86 PRO A N 1
ATOM 685 C CA . PRO A 1 86 ? 8.920 4.388 -22.160 1.00 79.25 86 PRO A CA 1
ATOM 686 C C . PRO A 1 86 ? 9.501 3.661 -20.944 1.00 79.25 86 PRO A C 1
ATOM 688 O O . PRO A 1 86 ? 9.695 4.255 -19.886 1.00 79.25 86 PRO A O 1
ATOM 691 N N . ILE A 1 87 ? 9.823 2.382 -21.112 1.00 84.75 87 ILE A N 1
ATOM 692 C CA . ILE A 1 87 ? 10.468 1.569 -20.078 1.00 84.75 87 ILE A CA 1
ATOM 693 C C . ILE A 1 87 ? 11.873 1.173 -20.519 1.00 84.75 87 ILE A C 1
ATOM 695 O O . ILE A 1 87 ? 12.163 1.046 -21.711 1.00 84.75 87 ILE A O 1
ATOM 699 N N . ARG A 1 88 ? 12.761 0.959 -19.549 1.00 85.81 88 ARG A N 1
ATOM 700 C CA . ARG A 1 88 ? 14.087 0.383 -19.782 1.00 85.81 88 ARG A CA 1
ATOM 701 C C . ARG A 1 88 ? 14.276 -0.816 -18.877 1.00 85.81 88 ARG A C 1
ATOM 703 O O . ARG A 1 88 ? 13.985 -0.745 -17.686 1.00 85.81 88 ARG A O 1
ATOM 710 N N . HIS A 1 89 ? 14.781 -1.907 -19.436 1.00 87.69 89 HIS A N 1
ATOM 711 C CA . HIS A 1 89 ? 15.134 -3.075 -18.644 1.00 87.69 89 HIS A CA 1
ATOM 712 C C . HIS A 1 89 ? 16.313 -2.730 -17.708 1.00 87.69 89 HIS A C 1
ATOM 714 O O . HIS A 1 89 ? 17.332 -2.234 -18.196 1.00 87.69 89 HIS A O 1
ATOM 720 N N . PRO A 1 90 ? 16.219 -2.992 -16.389 1.00 85.38 90 PRO A N 1
ATOM 721 C CA . PRO A 1 90 ? 17.189 -2.494 -15.409 1.00 85.38 90 PRO A CA 1
ATOM 722 C C . PRO A 1 90 ? 18.599 -3.076 -15.574 1.00 85.38 90 PRO A C 1
ATOM 724 O O . PRO A 1 90 ? 19.564 -2.432 -15.179 1.00 85.38 90 PRO A O 1
ATOM 727 N N . ILE A 1 91 ? 18.733 -4.271 -16.167 1.00 90.62 91 ILE A N 1
ATOM 728 C CA . ILE A 1 91 ? 20.040 -4.928 -16.351 1.00 90.62 91 ILE A CA 1
ATOM 729 C C . ILE A 1 91 ? 20.599 -4.689 -17.757 1.00 90.62 91 ILE A C 1
ATOM 731 O O . ILE A 1 91 ? 21.757 -4.327 -17.917 1.00 90.62 91 ILE A O 1
ATOM 735 N N . SER A 1 92 ? 19.786 -4.902 -18.794 1.00 92.12 92 SER A N 1
ATOM 736 C CA . SER A 1 92 ? 20.255 -4.848 -20.191 1.00 92.12 92 SER A CA 1
ATOM 737 C C . SER A 1 92 ? 20.165 -3.454 -20.806 1.00 92.12 92 SER A C 1
ATOM 739 O O . SER A 1 92 ? 20.688 -3.234 -21.894 1.00 92.12 92 SER A O 1
ATOM 741 N N . GLY A 1 93 ? 19.457 -2.521 -20.162 1.00 88.12 93 GLY A N 1
ATOM 742 C CA . GLY A 1 93 ? 19.201 -1.183 -20.695 1.00 88.12 93 GLY A CA 1
ATOM 743 C C . GLY A 1 93 ? 18.276 -1.151 -21.917 1.00 88.12 93 GLY A C 1
ATOM 744 O O . GLY A 1 93 ? 18.038 -0.070 -22.465 1.00 88.12 93 GLY A O 1
ATOM 745 N N . GLN A 1 94 ? 17.745 -2.306 -22.342 1.00 92.38 94 GLN A N 1
ATOM 746 C CA . GLN A 1 94 ? 16.878 -2.429 -23.511 1.00 92.38 94 GLN A CA 1
ATOM 747 C C . GLN A 1 94 ? 15.634 -1.556 -23.340 1.00 92.38 94 GLN A C 1
ATOM 749 O O . GLN A 1 94 ? 14.933 -1.655 -22.331 1.00 92.38 94 GLN A O 1
ATOM 754 N N . ALA A 1 95 ? 15.381 -0.695 -24.325 1.00 90.44 95 ALA A N 1
ATOM 755 C CA . ALA A 1 95 ? 14.213 0.169 -24.344 1.00 90.44 95 ALA A CA 1
ATOM 756 C C . ALA A 1 95 ? 12.979 -0.602 -24.828 1.00 90.44 95 ALA A C 1
ATOM 758 O O . ALA A 1 95 ? 13.057 -1.408 -25.756 1.00 90.44 95 ALA A O 1
ATOM 759 N N . GLY A 1 96 ? 11.843 -0.316 -24.206 1.00 83.75 96 GLY A N 1
ATOM 760 C CA . GLY A 1 96 ? 10.531 -0.801 -24.601 1.00 83.75 96 GLY A CA 1
ATOM 761 C C . GLY A 1 96 ? 9.479 0.278 -24.386 1.00 83.75 96 GLY A C 1
ATOM 762 O O . GLY A 1 96 ? 9.753 1.361 -23.860 1.00 83.75 96 GLY A O 1
ATOM 763 N N . THR A 1 97 ? 8.254 -0.011 -24.795 1.00 83.38 97 THR A N 1
ATOM 764 C CA . THR A 1 97 ? 7.110 0.867 -24.556 1.00 83.38 97 THR A CA 1
ATOM 765 C C . THR A 1 97 ? 5.966 0.016 -24.050 1.00 83.38 97 THR A C 1
ATOM 767 O O . THR A 1 97 ? 5.650 -1.010 -24.648 1.00 83.38 97 THR A O 1
ATOM 770 N N . VAL A 1 98 ? 5.379 0.430 -22.931 1.00 72.88 98 VAL A N 1
ATOM 771 C CA . VAL A 1 98 ? 4.171 -0.197 -22.398 1.00 72.88 98 VAL A CA 1
ATOM 772 C C . VAL A 1 98 ? 2.990 0.667 -22.809 1.00 72.88 98 VAL A C 1
ATOM 774 O O . VAL A 1 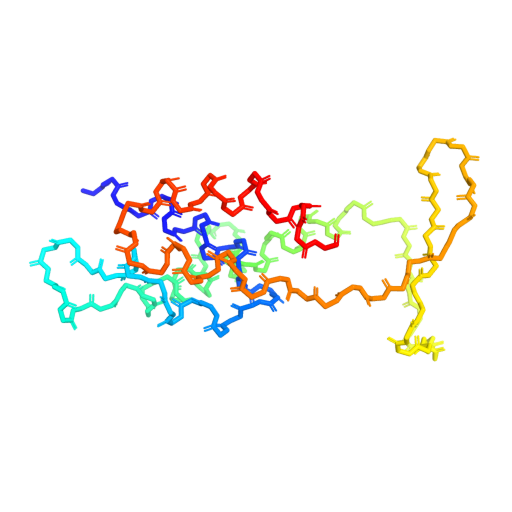98 ? 2.974 1.879 -22.572 1.00 72.88 98 VAL A O 1
ATOM 777 N N . HIS A 1 99 ? 2.019 0.032 -23.453 1.00 69.12 99 HIS A N 1
ATOM 778 C CA . HIS A 1 99 ? 0.700 0.608 -23.662 1.00 69.12 99 HIS A CA 1
ATOM 779 C C . HIS A 1 99 ? -0.119 0.360 -22.399 1.00 69.12 99 HIS A C 1
ATOM 781 O O . HIS A 1 99 ? -0.070 -0.742 -21.859 1.00 69.12 99 HIS A O 1
ATOM 787 N N . SER A 1 100 ? -0.838 1.375 -21.916 1.00 58.53 100 SER A N 1
ATOM 788 C CA . SER A 1 100 ? -1.750 1.211 -20.781 1.00 58.53 100 SER A CA 1
ATOM 789 C C . SER A 1 100 ? -2.726 0.077 -21.091 1.00 58.53 100 SER A C 1
ATOM 791 O O . SER A 1 100 ? -3.539 0.180 -22.010 1.00 58.53 100 SER A O 1
ATOM 793 N N . LEU A 1 101 ? -2.617 -1.014 -20.340 1.00 54.66 101 LEU A N 1
ATOM 794 C CA . LEU A 1 101 ? -3.654 -2.029 -20.284 1.00 54.66 101 LEU A CA 1
ATOM 795 C C . LEU A 1 101 ? -4.756 -1.509 -19.348 1.00 54.66 101 LEU A C 1
ATOM 797 O O . LEU A 1 101 ? -4.453 -0.844 -18.350 1.00 54.66 101 LEU A O 1
ATOM 801 N N . PRO A 1 102 ? -6.039 -1.737 -19.672 1.00 54.59 102 PRO A N 1
ATOM 802 C CA . PRO A 1 102 ? -7.119 -1.405 -18.759 1.00 54.59 102 PRO A CA 1
ATOM 803 C C . PRO A 1 102 ? -6.986 -2.262 -17.489 1.00 54.59 102 PRO A C 1
ATOM 805 O O . PRO A 1 102 ? -6.681 -3.453 -17.600 1.00 54.59 102 PRO A O 1
ATOM 808 N N . PRO A 1 103 ? -7.239 -1.701 -16.293 1.00 53.31 103 PRO A N 1
ATOM 809 C CA . PRO A 1 103 ? -7.245 -2.496 -15.076 1.00 53.31 103 PRO A CA 1
ATOM 810 C C . PRO A 1 103 ? -8.347 -3.563 -15.197 1.00 53.31 103 PRO A C 1
ATOM 812 O O . PRO A 1 103 ? -9.484 -3.233 -15.549 1.00 53.31 103 PRO A O 1
ATOM 815 N N . PRO A 1 104 ? -8.068 -4.844 -14.926 1.00 54.81 104 PRO A N 1
ATOM 816 C CA . PRO A 1 104 ? -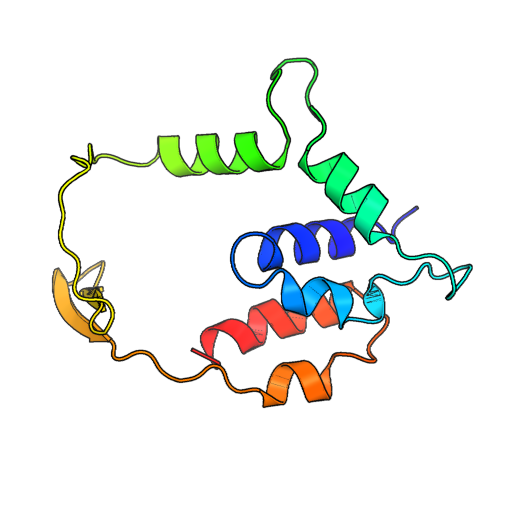9.080 -5.872 -14.917 1.00 54.81 104 PRO A CA 1
ATOM 817 C C . PRO A 1 104 ? -9.945 -5.663 -13.681 1.00 54.81 104 PRO A C 1
ATOM 819 O O . PRO A 1 104 ? -9.567 -5.919 -12.538 1.00 54.81 104 PRO A O 1
ATOM 822 N N . LEU A 1 105 ? -11.154 -5.202 -13.966 1.00 57.75 105 LEU A N 1
ATOM 823 C CA . LEU A 1 105 ? -12.266 -5.023 -13.039 1.00 57.75 105 LEU A CA 1
ATOM 824 C C . LEU A 1 105 ? -12.600 -6.301 -12.236 1.00 57.75 105 LEU A C 1
ATOM 826 O O . LEU A 1 105 ? -13.200 -6.212 -11.170 1.00 57.75 105 LEU A O 1
ATOM 830 N N . SER A 1 106 ? -12.141 -7.477 -12.681 1.00 65.69 106 SER A N 1
ATOM 831 C CA . SER A 1 106 ? -12.472 -8.782 -12.097 1.00 65.69 106 SER A CA 1
ATOM 832 C C . SER A 1 106 ? -11.901 -9.039 -10.699 1.00 65.69 106 SER A C 1
ATOM 834 O O . SER A 1 106 ? -12.418 -9.891 -9.982 1.00 65.69 106 SER A O 1
ATOM 836 N N . LEU A 1 107 ? -10.814 -8.364 -10.300 1.00 71.50 107 LEU A N 1
ATOM 837 C CA . LEU A 1 107 ? -10.216 -8.600 -8.979 1.00 71.50 107 LEU A CA 1
ATOM 838 C C . LEU A 1 107 ? -11.105 -8.042 -7.865 1.00 71.50 107 LEU A C 1
ATOM 840 O O . LEU A 1 107 ? -11.346 -8.728 -6.876 1.00 71.50 107 LEU A O 1
ATOM 844 N N . LEU A 1 108 ? -11.601 -6.816 -8.036 1.00 73.12 108 LEU A N 1
ATOM 845 C C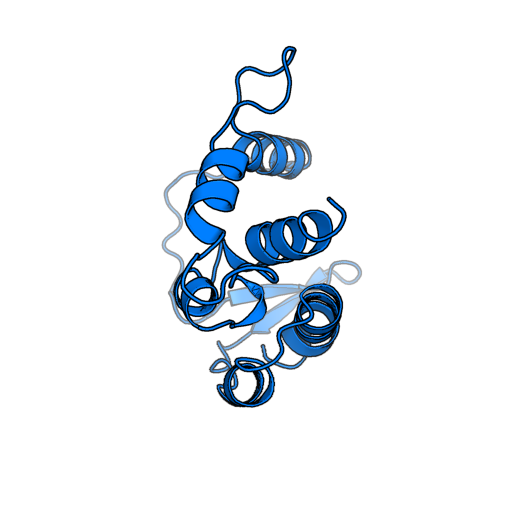A . LEU A 1 108 ? -12.386 -6.131 -7.011 1.00 73.12 108 LEU A CA 1
ATOM 846 C C . LEU A 1 108 ? -13.730 -6.837 -6.780 1.00 73.12 108 LEU A C 1
ATOM 848 O O . LEU A 1 108 ? -14.118 -7.059 -5.637 1.00 73.12 108 LEU A O 1
ATOM 852 N N . GLU A 1 109 ? -14.373 -7.292 -7.859 1.00 76.44 109 GLU A N 1
ATOM 853 C CA . GLU A 1 109 ? -15.598 -8.100 -7.801 1.00 76.44 109 GLU A CA 1
ATOM 854 C C . GLU A 1 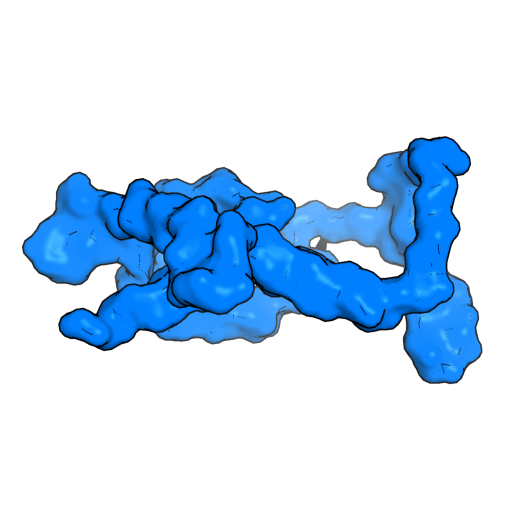109 ? -15.422 -9.357 -6.936 1.00 76.44 109 GLU A C 1
ATOM 856 O O . GLU A 1 109 ? -16.315 -9.702 -6.165 1.00 76.44 109 GLU A O 1
ATOM 861 N N . ALA A 1 110 ? -14.255 -10.004 -6.998 1.00 76.62 110 ALA A N 1
ATOM 862 C CA . ALA A 1 110 ? -13.987 -11.238 -6.266 1.00 76.62 110 ALA A CA 1
ATOM 863 C C . ALA A 1 110 ? -13.651 -11.031 -4.778 1.00 76.62 110 ALA A C 1
ATOM 865 O O . ALA A 1 110 ? -13.869 -11.944 -3.983 1.00 76.62 110 ALA A O 1
ATOM 866 N N . ILE A 1 111 ? -13.102 -9.871 -4.398 1.00 84.94 111 ILE A N 1
ATOM 867 C CA . ILE A 1 111 ? -12.512 -9.671 -3.061 1.00 84.94 111 ILE A CA 1
ATOM 868 C C . ILE A 1 111 ? -13.260 -8.663 -2.187 1.00 84.94 111 ILE A C 1
ATOM 870 O O . ILE A 1 111 ? -12.956 -8.573 -1.002 1.00 84.94 111 ILE A O 1
ATOM 874 N N . HIS A 1 112 ? -14.220 -7.912 -2.736 1.00 84.69 112 HIS A N 1
ATOM 875 C CA . HIS A 1 112 ? -14.867 -6.816 -2.009 1.00 84.69 112 HIS A CA 1
ATOM 876 C C . HIS A 1 112 ? -15.600 -7.250 -0.733 1.00 84.69 112 HIS A C 1
ATOM 878 O O . HIS A 1 112 ? -15.573 -6.514 0.246 1.00 84.69 112 HIS A O 1
ATOM 884 N N . HIS A 1 113 ? -16.158 -8.464 -0.713 1.00 87.50 113 HIS A N 1
ATOM 885 C CA . HIS A 1 113 ? -16.837 -9.039 0.453 1.00 87.50 113 HIS A CA 1
ATOM 886 C C . HIS A 1 113 ? -15.929 -9.798 1.430 1.00 87.50 113 HIS A C 1
ATOM 888 O O . HIS A 1 113 ? -16.407 -10.314 2.442 1.00 87.50 113 HIS A O 1
ATOM 894 N N . GLU A 1 114 ? -14.631 -9.927 1.144 1.00 89.50 114 GLU A N 1
ATOM 895 C CA . GLU A 1 114 ? -13.713 -10.567 2.085 1.00 89.50 114 GLU A CA 1
ATOM 896 C C . GLU A 1 114 ? -13.421 -9.615 3.246 1.00 89.50 114 GLU A C 1
ATOM 898 O O . GLU A 1 114 ? -12.980 -8.482 3.059 1.00 89.50 114 GLU A O 1
ATOM 903 N N . THR A 1 115 ? -13.652 -10.100 4.462 1.00 88.94 115 THR A N 1
ATOM 904 C CA . THR A 1 115 ? -13.484 -9.320 5.692 1.00 88.94 115 THR A CA 1
ATOM 905 C C . THR A 1 115 ? -12.081 -9.462 6.281 1.00 88.94 115 THR A C 1
ATOM 907 O O . THR A 1 115 ? -11.646 -8.609 7.050 1.00 88.94 115 THR A O 1
ATOM 910 N N . ASP A 1 116 ? -11.347 -10.523 5.933 1.00 89.31 116 ASP A N 1
ATOM 911 C CA . ASP A 1 116 ? -9.979 -10.739 6.406 1.00 89.31 116 ASP A CA 1
ATOM 912 C C . ASP A 1 116 ? -8.976 -9.850 5.647 1.00 89.31 116 ASP A C 1
ATOM 914 O O . ASP A 1 116 ? -8.510 -10.174 4.547 1.00 89.31 116 ASP A O 1
ATOM 918 N N . ALA A 1 117 ? -8.584 -8.739 6.276 1.00 89.44 117 ALA A N 1
ATOM 919 C CA . ALA A 1 117 ? -7.626 -7.789 5.714 1.00 89.44 117 ALA A CA 1
ATOM 920 C C . ALA A 1 117 ? -6.265 -8.419 5.360 1.00 89.44 117 ALA A C 1
ATOM 922 O O . ALA A 1 117 ? -5.589 -7.942 4.444 1.00 89.44 117 ALA A O 1
ATOM 923 N N . GLN A 1 118 ? -5.841 -9.487 6.049 1.00 91.12 118 GLN A N 1
ATOM 924 C CA . GLN A 1 118 ? -4.599 -10.186 5.720 1.00 91.12 118 GLN A CA 1
ATOM 925 C C . GLN A 1 118 ? -4.726 -10.920 4.385 1.00 91.12 118 GLN A C 1
ATOM 927 O O . GLN A 1 118 ? -3.825 -10.811 3.549 1.00 91.12 118 GLN A O 1
ATOM 932 N N . LYS A 1 119 ? -5.827 -11.642 4.157 1.00 89.69 119 LYS A N 1
ATOM 933 C CA . LYS A 1 119 ? -6.075 -12.313 2.869 1.00 89.69 119 LYS A CA 1
ATOM 934 C C . LYS A 1 119 ? -6.205 -11.312 1.733 1.00 89.69 119 LYS A C 1
ATOM 936 O O . LYS A 1 119 ? -5.534 -11.481 0.716 1.00 89.69 119 LYS A O 1
ATOM 941 N N . VAL A 1 120 ? -6.989 -10.251 1.938 1.00 89.31 120 VAL A N 1
ATOM 942 C CA . VAL A 1 120 ? -7.170 -9.179 0.948 1.00 89.31 120 VAL A CA 1
ATOM 943 C C . VAL A 1 120 ? -5.818 -8.570 0.575 1.00 89.31 120 VAL A C 1
ATOM 945 O O . VAL A 1 120 ? -5.499 -8.473 -0.608 1.00 89.31 120 VAL A O 1
ATOM 948 N N . PHE A 1 121 ? -4.968 -8.260 1.561 1.00 90.00 121 PHE A N 1
ATOM 949 C CA . PHE A 1 121 ? -3.609 -7.769 1.316 1.00 90.00 121 PHE A CA 1
ATOM 950 C C . PHE A 1 121 ? -2.782 -8.718 0.436 1.00 90.00 121 PHE A C 1
ATOM 952 O O . PHE A 1 121 ? -2.152 -8.272 -0.525 1.00 90.00 121 PHE A O 1
ATOM 959 N N . TRP A 1 122 ? -2.788 -10.022 0.726 1.00 88.25 122 TRP A N 1
ATOM 960 C CA . TRP A 1 122 ? -2.038 -10.995 -0.073 1.00 88.25 122 TRP A CA 1
ATOM 961 C C . TRP A 1 122 ? -2.605 -11.176 -1.482 1.00 88.25 122 TRP A C 1
ATOM 963 O O . TRP A 1 122 ? -1.822 -11.345 -2.417 1.00 88.25 122 TRP A O 1
ATOM 973 N N . TRP A 1 123 ? -3.924 -11.098 -1.667 1.00 87.00 123 TRP A N 1
ATOM 974 C CA . TRP A 1 123 ? -4.528 -11.106 -3.001 1.00 87.00 123 TRP A CA 1
ATOM 975 C C . TRP A 1 123 ? -4.133 -9.881 -3.810 1.00 87.00 123 TRP A C 1
ATOM 977 O O . TRP A 1 123 ? -3.693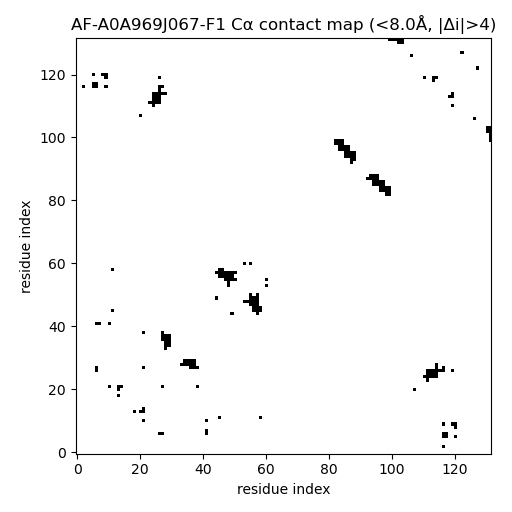 -10.047 -4.946 1.00 87.00 123 TRP A O 1
ATOM 987 N N . PHE A 1 124 ? -4.192 -8.682 -3.223 1.00 84.38 124 PHE A N 1
ATOM 988 C CA . PHE A 1 124 ? -3.679 -7.483 -3.881 1.00 84.38 124 PHE A CA 1
ATOM 989 C C . PHE A 1 124 ? -2.207 -7.657 -4.252 1.00 84.38 124 PHE A C 1
ATOM 991 O O . PHE A 1 124 ? -1.858 -7.442 -5.404 1.00 84.38 124 PHE A O 1
ATOM 998 N N . LEU A 1 125 ? -1.347 -8.128 -3.346 1.00 82.44 125 LEU A N 1
ATOM 999 C CA . LEU A 1 125 ? 0.079 -8.287 -3.645 1.00 82.44 125 LEU A CA 1
ATOM 1000 C C . LEU A 1 125 ? 0.362 -9.341 -4.733 1.00 82.44 125 LEU A C 1
ATOM 1002 O O . LEU A 1 125 ? 1.244 -9.145 -5.568 1.00 82.44 125 LEU A O 1
ATOM 1006 N N . ALA A 1 126 ? -0.370 -10.456 -4.735 1.00 79.31 126 ALA A N 1
ATOM 1007 C CA . ALA A 1 126 ? -0.169 -11.546 -5.689 1.00 79.31 126 ALA A CA 1
ATOM 1008 C C . ALA A 1 126 ? -0.770 -11.258 -7.073 1.00 79.31 126 ALA A C 1
ATOM 1010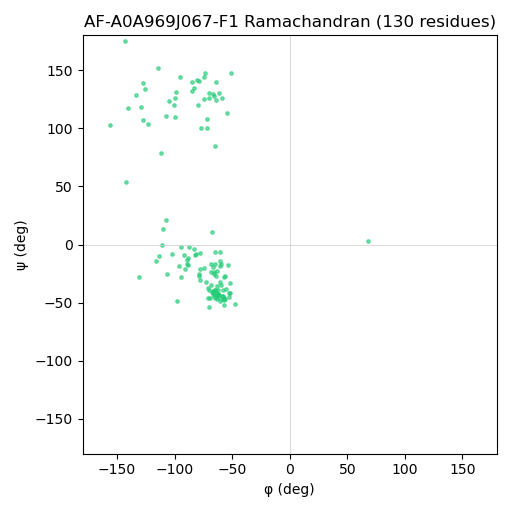 O O . ALA A 1 126 ? -0.267 -11.768 -8.081 1.00 79.31 126 ALA A O 1
ATOM 1011 N N . LEU A 1 127 ? -1.855 -10.480 -7.120 1.00 72.25 127 LEU A N 1
ATOM 1012 C CA . LEU A 1 127 ? -2.649 -10.276 -8.326 1.00 72.25 127 LEU A CA 1
ATOM 1013 C C . LEU A 1 127 ? -2.443 -8.896 -8.950 1.00 72.25 127 LEU A C 1
ATOM 1015 O O . LEU A 1 127 ? -2.536 -8.840 -10.170 1.00 72.25 127 LEU A O 1
ATOM 1019 N N . LEU A 1 128 ? -2.038 -7.846 -8.207 1.00 67.25 128 LEU A N 1
ATOM 1020 C CA . LEU A 1 128 ? -1.753 -6.523 -8.798 1.00 67.25 128 LEU A CA 1
ATOM 1021 C C . LEU A 1 128 ? -0.870 -6.625 -10.047 1.00 67.25 128 LEU A C 1
ATOM 1023 O O . LEU A 1 128 ? -1.268 -6.108 -11.083 1.00 67.25 128 LEU A O 1
ATOM 1027 N N . PRO A 1 129 ? 0.280 -7.330 -10.016 1.00 60.06 129 PRO A N 1
ATOM 1028 C CA . PRO A 1 129 ? 1.183 -7.389 -11.166 1.00 60.06 129 PRO A CA 1
ATOM 1029 C C . PRO A 1 129 ? 0.621 -8.161 -12.366 1.00 60.06 129 PRO A C 1
ATOM 1031 O O . PRO A 1 129 ? 1.164 -8.064 -13.457 1.00 60.06 129 PRO A O 1
ATOM 1034 N N . ARG A 1 130 ? -0.420 -8.978 -12.163 1.00 47.41 130 ARG A N 1
ATOM 1035 C CA . ARG A 1 130 ? -1.104 -9.742 -13.225 1.00 47.41 130 ARG A CA 1
ATOM 1036 C C . ARG A 1 130 ? -2.280 -8.975 -13.820 1.00 47.41 130 ARG A C 1
ATOM 1038 O O . ARG A 1 130 ? -2.882 -9.430 -14.787 1.00 47.41 130 ARG A O 1
ATOM 1045 N N . THR A 1 131 ? -2.619 -7.856 -13.191 1.00 42.84 131 THR A N 1
ATOM 1046 C CA . THR A 1 131 ? -3.742 -6.991 -13.518 1.00 42.84 131 THR A CA 1
ATOM 1047 C C . THR A 1 131 ? -3.297 -5.648 -14.111 1.00 42.84 131 THR A C 1
ATOM 1049 O O . THR A 1 131 ? -4.093 -4.723 -14.204 1.00 42.84 131 THR A O 1
ATOM 1052 N N . VAL A 1 132 ? -2.028 -5.526 -14.511 1.00 39.59 132 VAL A N 1
ATOM 1053 C CA . VAL A 1 132 ? -1.477 -4.368 -15.237 1.00 39.59 132 VAL A CA 1
ATOM 1054 C C . VAL A 1 132 ? -0.843 -4.838 -16.531 1.00 39.59 132 VAL A C 1
ATOM 1056 O O . VAL A 1 132 ? -0.379 -5.999 -16.576 1.00 39.59 132 VAL A O 1
#

Sequence (132 aa):
MASSLYQRKLYALLQPHNHQWLNQLDCFQDENNRDTNILPELDNWWNASGNPLSQLPNGKQIQEIASSSDRVNLHPNANLSANTCPIRHPISGQAGTVHSLPPPLSLLEAIHHETDAQKVFWWFLALLPRTV

Solvent-accessible surface area (backbone atoms only — not comparable to full-atom values): 8108 Å² total; per-residue (Å²): 141,71,74,61,58,37,44,49,53,42,46,68,69,34,59,86,81,39,60,76,54,64,82,55,36,44,34,44,36,36,94,89,40,76,92,41,68,45,58,67,59,50,50,49,53,38,62,31,58,80,39,99,91,41,94,45,23,43,55,55,47,54,52,51,59,58,55,70,71,60,92,71,86,83,70,96,82,70,93,70,63,93,70,60,48,82,42,61,42,91,85,80,61,51,75,50,72,48,68,83,59,77,69,60,68,66,58,57,76,74,47,25,82,46,55,53,30,60,59,53,39,50,49,50,69,70,40,50,77,76,41,92

Foldseek 3Di:
DPLVPLLLVVCLVQVPPHPVLLVQAQLQQDPVGNVDGCVVVSVCQQQQDPDPVDRGGVVVVVVVVVCVPDPDDDDPDDPDDPFWDWDADPPPRDIDIDGDDPFPPVLSVVGRHPNRSVVNSVSCVVCVVVRD

Nearest PDB structures (foldseek):
  3fdr-assembly1_A  TM=3.198E-01  e=5.416E+00  Homo sapiens

Secondary structure (DSSP, 8-state):
--THHHHHHHHHHHTTT-HHHHTT-GGGEETTEEEEESHHHHHHHHHS--BTTB-S-HHHHHHHHHHTT------S-----TT-EEEE-TTT--EEEE--PPP-THHHHHHTT---HHHHHHHHHHHGGG--